Protein AF-A0A967QPZ0-F1 (afdb_monomer_lite)

Sequence (91 aa):
NLEDLIRTVRETPHDLGVAFDGDADRLGAVDENGHIVRGDMILLLFGLDLLEKRGPGQKLVFDVKCSQALPEVFEAAGGEPIMWKTGHSLQ

pLDDT: mean 94.82, std 7.9, range [43.34, 98.62]

Secondary structure (DSSP, 8-state):
--HHHHHHHHHTT-SEEEEE-SSSS-EEEEETT-PEEPHHHHHHHHHHHHHHHH-SS-EEEEETTS-THHHHHHHHTT-EEEEE-S-SS--

Radius of gyration: 15.2 Å; chains: 1; bounding box: 34×22×43 Å

Foldseek 3Di:
DCVVQLVVLAVDPDQKGKDADDVRPDIWIAGSNSHTDDPLNVQLVVLLVCCVVPNAAAEGEDEPPHDPCNCVVSVVSRYHYHYDHDDPDDD

Structure (mmCIF, N/CA/C/O backbone):
data_AF-A0A967QPZ0-F1
#
_entry.id   AF-A0A967QPZ0-F1
#
loop_
_atom_site.group_PDB
_atom_site.id
_atom_site.type_symbol
_atom_site.label_atom_id
_atom_site.label_alt_id
_atom_site.label_comp_id
_atom_site.label_asym_id
_atom_site.label_entity_id
_atom_site.label_seq_id
_atom_site.pdbx_PDB_ins_code
_atom_site.Cartn_x
_atom_site.Cartn_y
_atom_site.Cartn_z
_atom_site.occupancy
_atom_site.B_iso_or_equiv
_atom_site.auth_seq_id
_atom_site.auth_comp_id
_atom_site.auth_asym_id
_atom_site.auth_atom_id
_atom_site.pdbx_PDB_model_num
ATOM 1 N N . ASN A 1 1 ? 17.565 0.047 -8.625 1.00 85.19 1 ASN A N 1
ATOM 2 C CA . ASN A 1 1 ? 17.356 -1.382 -8.277 1.00 85.19 1 ASN A CA 1
ATOM 3 C C . ASN A 1 1 ? 16.166 -2.049 -8.974 1.00 85.19 1 ASN A C 1
ATOM 5 O O . ASN A 1 1 ? 16.128 -3.266 -8.947 1.00 85.19 1 ASN A O 1
ATOM 9 N N . LEU A 1 2 ? 15.219 -1.326 -9.599 1.00 95.00 2 LEU A N 1
ATOM 10 C CA . LEU A 1 2 ? 14.085 -1.945 -10.324 1.00 95.00 2 LEU A CA 1
ATOM 11 C C . LEU A 1 2 ? 14.221 -1.904 -11.858 1.00 95.00 2 LEU A C 1
ATOM 13 O O . LEU A 1 2 ? 13.326 -2.362 -12.554 1.00 95.00 2 LEU A O 1
ATOM 17 N N . GLU A 1 3 ? 15.312 -1.356 -12.397 1.00 96.69 3 GLU A N 1
ATOM 18 C CA . GLU A 1 3 ? 15.472 -1.106 -13.840 1.00 96.69 3 GLU A CA 1
ATOM 19 C C . GLU A 1 3 ? 15.359 -2.378 -14.686 1.00 96.69 3 GLU A C 1
ATOM 21 O O . GLU A 1 3 ? 14.634 -2.380 -15.679 1.00 96.69 3 GLU A O 1
ATOM 26 N N . ASP A 1 4 ? 16.009 -3.467 -14.267 1.00 96.25 4 ASP A N 1
ATOM 27 C CA . ASP A 1 4 ? 15.929 -4.743 -14.980 1.00 96.25 4 ASP A CA 1
ATOM 28 C C . ASP A 1 4 ? 14.515 -5.332 -14.930 1.00 96.25 4 ASP A C 1
ATOM 30 O O . ASP A 1 4 ? 14.010 -5.768 -15.960 1.00 96.25 4 ASP A O 1
ATOM 34 N N . LEU A 1 5 ? 13.842 -5.269 -13.773 1.00 96.50 5 LEU A N 1
ATOM 35 C CA . LEU A 1 5 ? 12.457 -5.729 -13.630 1.00 96.50 5 LEU A CA 1
ATOM 36 C C . LEU A 1 5 ? 11.510 -4.936 -14.543 1.00 96.50 5 LEU A C 1
ATOM 38 O O . LEU A 1 5 ? 10.699 -5.523 -15.253 1.00 96.50 5 LEU A O 1
ATOM 42 N N . ILE A 1 6 ? 11.645 -3.606 -14.558 1.00 96.75 6 ILE A N 1
ATOM 43 C CA . ILE A 1 6 ? 10.855 -2.707 -15.411 1.00 96.75 6 ILE A CA 1
ATOM 44 C C . ILE A 1 6 ? 11.088 -3.026 -16.889 1.00 96.75 6 ILE A C 1
ATOM 46 O O . ILE A 1 6 ? 10.134 -3.068 -17.665 1.00 96.75 6 ILE A O 1
ATOM 50 N N . ARG A 1 7 ? 12.345 -3.253 -17.291 1.00 96.31 7 ARG A N 1
ATOM 51 C CA . ARG A 1 7 ? 12.676 -3.639 -18.666 1.00 96.31 7 ARG A CA 1
ATOM 52 C C . ARG A 1 7 ? 12.010 -4.967 -19.027 1.00 96.31 7 ARG A C 1
ATOM 54 O O . ARG A 1 7 ? 11.330 -5.028 -20.044 1.00 96.31 7 ARG A O 1
ATOM 61 N N . THR A 1 8 ? 12.140 -5.989 -18.182 1.00 95.56 8 THR A N 1
ATOM 62 C CA . THR A 1 8 ? 11.561 -7.316 -18.433 1.00 95.56 8 THR A CA 1
ATOM 63 C C . THR A 1 8 ? 10.045 -7.262 -18.601 1.00 95.56 8 THR A C 1
ATOM 65 O O . THR A 1 8 ? 9.526 -7.804 -19.576 1.00 95.56 8 THR A O 1
ATOM 68 N N . VAL A 1 9 ? 9.338 -6.563 -17.708 1.00 96.00 9 VAL A N 1
ATOM 69 C CA . VAL A 1 9 ? 7.874 -6.443 -17.789 1.00 96.00 9 VAL A CA 1
ATOM 70 C C . VAL A 1 9 ? 7.427 -5.705 -19.058 1.00 96.00 9 VAL A C 1
ATOM 72 O O . VAL A 1 9 ? 6.405 -6.051 -19.633 1.00 96.00 9 VAL A O 1
ATOM 75 N N . ARG A 1 10 ? 8.222 -4.756 -19.570 1.00 94.00 10 ARG A N 1
ATOM 76 C CA . ARG A 1 10 ? 7.922 -4.052 -20.832 1.00 94.00 10 ARG A CA 1
ATOM 77 C C . ARG A 1 10 ? 8.237 -4.857 -22.092 1.00 94.00 10 ARG A C 1
ATOM 79 O O . ARG A 1 10 ? 7.601 -4.651 -23.120 1.00 94.00 10 ARG A O 1
ATOM 86 N N . GLU A 1 11 ? 9.254 -5.713 -22.050 1.00 94.31 11 GLU A N 1
ATOM 87 C CA . GLU A 1 11 ? 9.726 -6.474 -23.218 1.00 94.31 11 GLU A CA 1
ATOM 88 C C .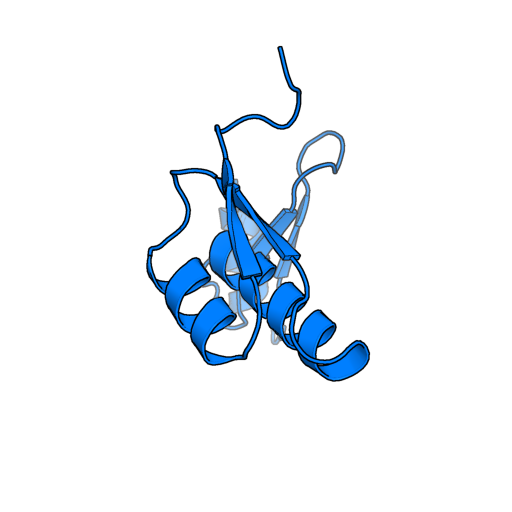 GLU A 1 11 ? 8.856 -7.694 -23.537 1.00 94.31 11 GLU A C 1
ATOM 90 O O . GLU A 1 11 ? 8.871 -8.199 -24.659 1.00 94.31 11 GLU A O 1
ATOM 95 N N . THR A 1 12 ? 8.102 -8.184 -22.560 1.00 87.12 12 THR A N 1
ATOM 96 C CA . THR A 1 12 ? 7.338 -9.433 -22.654 1.00 87.12 12 THR A CA 1
ATOM 97 C C . THR A 1 12 ? 6.007 -9.272 -21.932 1.00 87.12 12 THR A C 1
ATOM 99 O O . THR A 1 12 ? 5.990 -8.593 -20.912 1.00 87.12 12 THR A O 1
ATOM 102 N N . PRO A 1 13 ? 4.905 -9.878 -22.414 1.00 81.38 13 PRO A N 1
ATOM 103 C CA . PRO A 1 13 ? 3.578 -9.671 -21.839 1.00 81.38 13 PRO A CA 1
ATOM 104 C C . PRO A 1 13 ? 3.503 -10.279 -20.434 1.00 81.38 13 PRO A C 1
ATOM 106 O O . PRO A 1 13 ? 3.241 -11.470 -20.273 1.00 81.38 13 PRO A O 1
ATOM 109 N N . HIS A 1 14 ? 3.768 -9.450 -19.431 1.00 93.19 14 HIS A N 1
ATOM 110 C CA . HIS A 1 14 ? 3.649 -9.767 -18.017 1.00 93.19 14 HIS A CA 1
ATOM 111 C C . HIS A 1 14 ? 2.622 -8.832 -17.393 1.00 93.19 14 HIS A C 1
ATOM 113 O O . HIS A 1 14 ? 2.667 -7.629 -17.629 1.00 93.19 14 HIS A O 1
ATOM 119 N N . ASP A 1 15 ? 1.746 -9.374 -16.553 1.00 94.25 15 ASP A N 1
ATOM 120 C CA . ASP A 1 15 ? 0.711 -8.579 -15.886 1.00 94.25 15 ASP A CA 1
ATOM 121 C C . ASP A 1 15 ? 1.240 -7.841 -14.638 1.00 94.25 15 ASP A C 1
ATOM 123 O O . ASP A 1 15 ? 0.633 -6.883 -14.170 1.00 94.25 15 ASP A O 1
ATOM 127 N N . LEU A 1 16 ? 2.358 -8.303 -14.060 1.00 95.69 16 LEU A N 1
ATOM 128 C CA . LEU A 1 16 ? 2.943 -7.766 -12.828 1.00 95.69 16 LEU A CA 1
ATOM 129 C C . LEU A 1 16 ? 4.412 -8.190 -12.692 1.00 95.69 16 LEU A C 1
ATOM 131 O O . LEU A 1 16 ? 4.765 -9.336 -12.976 1.00 95.69 16 LEU A O 1
ATOM 135 N N . GLY A 1 17 ? 5.255 -7.299 -12.170 1.00 96.88 17 GLY A N 1
ATOM 136 C CA . GLY A 1 17 ? 6.601 -7.626 -11.699 1.00 96.88 17 GLY A CA 1
ATOM 137 C C . GLY A 1 17 ? 6.749 -7.43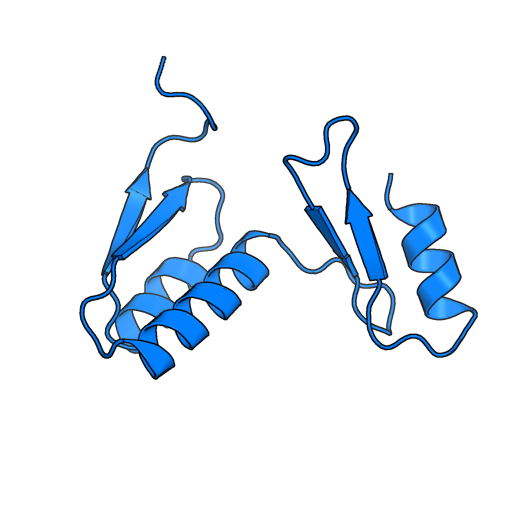1 -10.190 1.00 96.88 17 GLY A C 1
ATOM 138 O O . GLY A 1 17 ? 6.236 -6.460 -9.636 1.00 96.88 17 GLY A O 1
ATOM 139 N N . VAL A 1 18 ? 7.494 -8.319 -9.524 1.00 96.88 18 VAL A N 1
ATOM 140 C CA . VAL A 1 18 ? 7.798 -8.237 -8.084 1.00 96.88 18 VAL A CA 1
ATOM 141 C C . VAL A 1 18 ? 9.300 -8.399 -7.857 1.00 96.88 18 VAL A C 1
ATOM 143 O O . VAL A 1 18 ? 9.936 -9.265 -8.455 1.00 96.88 18 VAL A O 1
ATOM 146 N N . ALA A 1 19 ? 9.861 -7.578 -6.974 1.00 96.81 19 ALA A N 1
ATOM 147 C CA . ALA A 1 19 ? 11.231 -7.682 -6.489 1.00 96.81 19 ALA A CA 1
ATOM 148 C C . ALA A 1 19 ? 11.253 -7.720 -4.960 1.00 96.81 19 ALA A C 1
ATOM 150 O O . ALA A 1 19 ? 10.453 -7.052 -4.309 1.00 96.81 19 ALA A O 1
ATOM 151 N N . PHE A 1 20 ? 12.215 -8.450 -4.408 1.00 96.69 20 PHE A N 1
ATOM 152 C CA . PHE A 1 20 ? 12.506 -8.493 -2.977 1.00 96.69 20 PHE A CA 1
ATOM 153 C C . PHE A 1 20 ? 13.839 -7.805 -2.701 1.00 96.69 20 PHE A C 1
ATOM 155 O O . PHE A 1 20 ? 14.673 -7.653 -3.600 1.00 96.69 20 PHE A O 1
ATOM 162 N N . ASP A 1 21 ? 14.040 -7.374 -1.464 1.00 94.88 21 ASP A N 1
ATOM 163 C CA . ASP A 1 21 ? 15.351 -6.959 -0.989 1.00 94.88 21 ASP A CA 1
ATOM 164 C C . ASP A 1 21 ? 16.175 -8.156 -0.465 1.00 94.88 21 ASP A C 1
ATOM 166 O O . ASP A 1 21 ? 15.839 -9.312 -0.715 1.00 94.88 21 ASP A O 1
ATOM 170 N N . GLY A 1 22 ? 17.321 -7.893 0.171 1.00 96.00 22 GLY A N 1
ATOM 171 C CA . GLY A 1 22 ? 18.351 -8.911 0.419 1.00 96.00 22 GLY A CA 1
ATOM 172 C C . GLY A 1 22 ? 17.953 -10.032 1.385 1.00 96.00 22 GLY A C 1
ATOM 173 O O . GLY A 1 22 ? 18.411 -11.160 1.216 1.00 96.00 22 GLY A O 1
ATOM 174 N N . ASP A 1 23 ? 17.114 -9.734 2.372 1.00 96.12 23 ASP A N 1
ATOM 175 C CA . ASP A 1 23 ? 16.556 -10.677 3.349 1.00 96.12 23 ASP A CA 1
ATOM 176 C C . ASP A 1 23 ? 15.041 -10.894 3.177 1.00 96.12 23 ASP A C 1
ATOM 178 O O . ASP A 1 23 ? 14.437 -11.645 3.944 1.00 96.12 23 ASP A O 1
ATOM 182 N N . ALA A 1 24 ? 14.462 -10.322 2.115 1.00 93.81 24 ALA A N 1
ATOM 183 C CA . ALA A 1 24 ? 13.075 -10.480 1.688 1.00 93.81 24 ALA A CA 1
ATOM 184 C C . ALA A 1 24 ? 12.026 -10.026 2.719 1.00 93.81 24 ALA A C 1
ATOM 186 O O . ALA A 1 24 ? 10.898 -10.528 2.719 1.00 93.81 24 ALA A O 1
ATOM 187 N N . ASP A 1 25 ? 12.369 -9.056 3.570 1.00 94.31 25 ASP A N 1
ATOM 188 C CA . ASP A 1 25 ? 11.413 -8.398 4.464 1.00 94.31 25 ASP A CA 1
ATOM 189 C C . ASP A 1 25 ? 10.655 -7.249 3.770 1.00 94.31 25 ASP A C 1
ATOM 191 O O . ASP A 1 25 ? 9.599 -6.810 4.240 1.00 94.31 25 ASP A O 1
ATOM 195 N N . ARG A 1 26 ? 11.147 -6.798 2.607 1.00 94.69 26 ARG A N 1
ATOM 196 C CA . ARG A 1 26 ? 10.530 -5.766 1.770 1.00 94.69 26 ARG A CA 1
ATOM 197 C C . ARG A 1 26 ? 10.252 -6.277 0.366 1.00 94.69 26 ARG A C 1
ATOM 199 O O . ARG A 1 26 ? 10.970 -7.103 -0.194 1.00 94.69 26 ARG A O 1
ATOM 206 N N . LEU A 1 27 ? 9.224 -5.689 -0.241 1.00 95.12 27 LEU A N 1
ATOM 207 C CA . LEU A 1 27 ? 8.864 -5.924 -1.633 1.00 95.12 27 LEU A CA 1
ATOM 208 C C . LEU A 1 27 ? 8.757 -4.608 -2.411 1.00 95.12 27 LEU A C 1
ATOM 210 O O . LEU A 1 27 ? 8.332 -3.581 -1.879 1.00 95.12 27 LEU A O 1
ATOM 214 N N . GLY A 1 28 ? 9.116 -4.657 -3.689 1.00 96.00 28 GLY A N 1
ATOM 215 C CA . GLY A 1 28 ? 8.775 -3.663 -4.700 1.00 96.00 28 GLY A CA 1
ATOM 216 C C . GLY A 1 28 ? 7.927 -4.312 -5.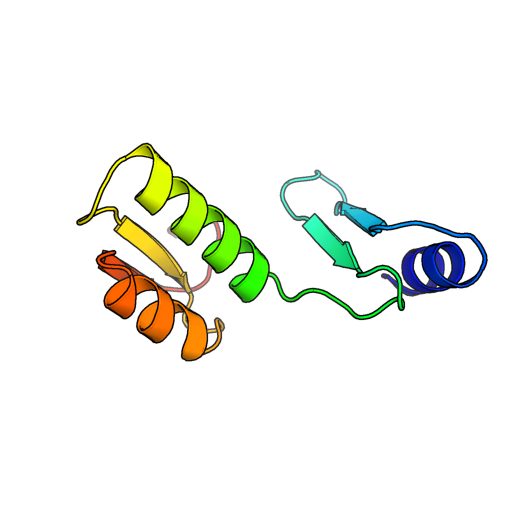789 1.00 96.00 28 GLY A C 1
ATOM 217 O O . GLY A 1 28 ? 8.149 -5.472 -6.128 1.00 96.00 28 GLY A O 1
ATOM 218 N N . ALA A 1 29 ? 6.969 -3.573 -6.340 1.00 97.31 29 ALA A N 1
ATOM 219 C CA . ALA A 1 29 ? 6.111 -4.060 -7.414 1.00 97.31 29 ALA A CA 1
ATOM 220 C C . ALA A 1 29 ? 6.079 -3.074 -8.584 1.00 97.31 29 ALA A C 1
ATOM 222 O O . ALA A 1 29 ? 6.218 -1.861 -8.391 1.00 97.31 29 ALA A O 1
ATOM 223 N N . VAL A 1 30 ? 5.902 -3.603 -9.793 1.00 97.44 30 VAL A N 1
ATOM 224 C CA . VAL A 1 30 ? 5.723 -2.826 -11.022 1.00 97.44 30 VAL A CA 1
ATOM 225 C C . VAL A 1 30 ? 4.531 -3.356 -11.813 1.00 97.44 30 VAL A C 1
ATOM 227 O O . VAL A 1 30 ? 4.350 -4.570 -11.881 1.00 97.44 30 VAL A O 1
ATOM 230 N N . ASP A 1 31 ? 3.726 -2.459 -12.378 1.00 96.38 31 ASP A N 1
ATOM 231 C CA . ASP A 1 31 ? 2.600 -2.815 -13.253 1.00 96.38 31 ASP A CA 1
ATOM 232 C C . ASP A 1 31 ? 3.080 -3.315 -14.630 1.00 96.38 31 ASP A C 1
ATOM 234 O O . ASP A 1 31 ? 4.275 -3.261 -14.938 1.00 96.38 31 ASP A O 1
ATOM 238 N N . GLU A 1 32 ? 2.154 -3.767 -15.474 1.00 96.19 32 GLU A N 1
ATOM 239 C CA . GLU A 1 32 ? 2.412 -4.274 -16.828 1.00 96.19 32 GLU A CA 1
ATOM 240 C C . GLU A 1 32 ? 3.069 -3.242 -17.766 1.00 96.19 32 GLU A C 1
ATOM 242 O O . GLU A 1 32 ? 3.698 -3.589 -18.765 1.00 96.19 32 GLU A O 1
ATOM 247 N N . ASN A 1 33 ? 2.973 -1.953 -17.433 1.00 95.19 33 ASN A N 1
ATOM 248 C CA . ASN A 1 33 ? 3.590 -0.851 -18.173 1.00 95.19 33 ASN A CA 1
ATOM 249 C C . ASN A 1 33 ? 4.973 -0.472 -17.602 1.00 95.19 33 ASN A C 1
ATOM 251 O O . ASN A 1 33 ? 5.664 0.427 -18.110 1.00 95.19 33 ASN A O 1
ATOM 255 N N . GLY A 1 34 ? 5.413 -1.158 -16.546 1.00 95.44 34 GLY A N 1
ATOM 256 C CA . GLY A 1 34 ? 6.657 -0.909 -15.834 1.00 95.44 34 GLY A CA 1
ATOM 257 C C . GLY A 1 34 ? 6.611 0.316 -14.914 1.00 95.44 34 GLY A C 1
ATOM 258 O O . GLY A 1 34 ? 7.666 0.871 -14.596 1.00 95.44 34 GLY A O 1
ATOM 259 N N . HIS A 1 35 ? 5.430 0.787 -14.506 1.00 96.88 35 HIS A N 1
ATOM 260 C CA . HIS A 1 35 ? 5.314 1.804 -13.463 1.00 96.88 35 HIS A CA 1
ATOM 261 C C . HIS A 1 35 ? 5.477 1.180 -12.084 1.00 96.88 35 HIS A C 1
ATOM 263 O O . HIS A 1 35 ? 4.935 0.120 -11.793 1.00 96.88 35 HIS A O 1
ATOM 269 N N . ILE A 1 36 ? 6.190 1.876 -11.201 1.00 96.94 36 ILE A N 1
ATOM 270 C CA . ILE A 1 36 ? 6.365 1.436 -9.818 1.00 96.94 36 ILE A CA 1
ATOM 271 C C . ILE A 1 36 ? 5.048 1.607 -9.061 1.00 96.94 36 ILE A C 1
ATOM 273 O O . ILE A 1 36 ? 4.535 2.722 -8.935 1.00 96.94 36 ILE A O 1
ATOM 277 N N . VAL A 1 37 ? 4.556 0.515 -8.482 1.00 96.75 37 VAL A N 1
ATOM 278 C CA . VAL A 1 37 ? 3.428 0.542 -7.552 1.00 96.75 37 VAL A CA 1
ATOM 279 C C . VAL A 1 37 ? 3.966 0.918 -6.177 1.00 96.75 37 VAL A C 1
ATOM 281 O O . VAL A 1 37 ? 4.797 0.218 -5.595 1.00 96.75 37 VAL A O 1
AT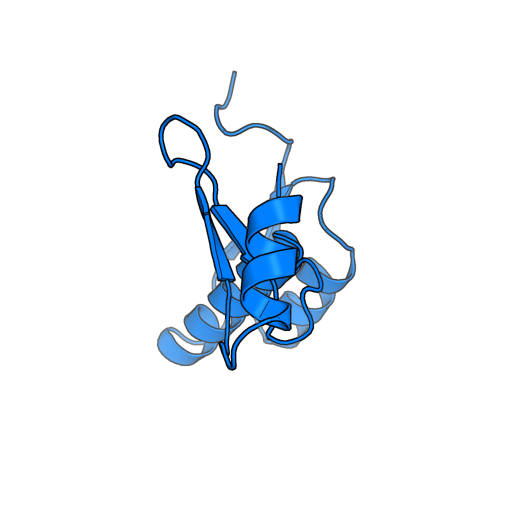OM 284 N N . ARG A 1 38 ? 3.530 2.066 -5.654 1.00 96.00 38 ARG A N 1
ATOM 285 C CA . ARG A 1 38 ? 4.004 2.553 -4.355 1.00 96.00 38 ARG A CA 1
ATOM 286 C C . ARG A 1 38 ? 3.525 1.644 -3.220 1.00 96.00 38 ARG A C 1
ATOM 288 O O . ARG A 1 38 ? 2.392 1.172 -3.231 1.00 96.00 38 ARG A O 1
ATOM 295 N N . GLY A 1 39 ? 4.375 1.448 -2.212 1.00 95.94 39 GLY A N 1
ATOM 296 C CA . GLY A 1 39 ? 4.081 0.557 -1.084 1.00 95.94 39 GLY A CA 1
ATOM 297 C C . GLY A 1 39 ? 2.848 0.959 -0.267 1.00 95.94 39 GLY A C 1
ATOM 298 O O . GLY A 1 39 ? 2.135 0.087 0.215 1.00 95.94 39 GLY A O 1
ATOM 299 N N . ASP A 1 40 ? 2.545 2.256 -0.169 1.00 96.81 40 ASP A N 1
ATOM 300 C CA . ASP A 1 40 ? 1.327 2.757 0.481 1.00 96.81 40 ASP A CA 1
ATOM 301 C C . ASP A 1 40 ? 0.052 2.332 -0.268 1.00 96.81 40 ASP A C 1
ATOM 303 O O . ASP A 1 40 ? -0.932 1.943 0.355 1.00 96.81 40 ASP A O 1
ATOM 307 N N . MET A 1 41 ? 0.083 2.314 -1.601 1.00 96.88 41 MET A N 1
ATOM 308 C CA . MET A 1 41 ? -1.025 1.816 -2.422 1.00 96.88 41 MET A CA 1
ATOM 309 C C . MET A 1 41 ? -1.214 0.303 -2.277 1.00 96.88 41 MET A C 1
ATOM 311 O O . MET A 1 41 ? -2.347 -0.167 -2.221 1.00 96.88 41 MET A O 1
ATOM 315 N N . ILE A 1 42 ? -0.120 -0.459 -2.175 1.00 97.06 42 ILE A N 1
ATOM 316 C CA . ILE A 1 42 ? -0.172 -1.909 -1.922 1.00 97.06 42 ILE A CA 1
ATOM 317 C C . ILE A 1 42 ? -0.767 -2.180 -0.534 1.00 97.06 42 ILE A C 1
ATOM 319 O O . ILE A 1 42 ? -1.642 -3.030 -0.385 1.00 97.06 42 ILE A O 1
ATOM 323 N N . LEU A 1 43 ? -0.340 -1.419 0.479 1.00 97.62 43 LEU A N 1
ATOM 324 C CA . LEU A 1 43 ? -0.885 -1.510 1.831 1.00 97.62 43 LEU A CA 1
ATOM 325 C C . LEU A 1 43 ? -2.384 -1.178 1.860 1.00 97.62 43 LEU A C 1
ATOM 327 O O . LEU A 1 43 ? -3.154 -1.901 2.488 1.00 97.62 43 LEU A O 1
ATOM 331 N N . LEU A 1 44 ? -2.808 -0.128 1.150 1.00 98.12 44 LEU A N 1
ATOM 332 C CA . LEU A 1 44 ? -4.220 0.226 1.019 1.00 98.12 44 LEU A CA 1
ATOM 333 C C . LEU A 1 44 ? -5.024 -0.894 0.345 1.00 98.12 44 LEU A C 1
ATOM 335 O O . LEU A 1 44 ? -6.091 -1.241 0.840 1.00 98.12 44 LEU A O 1
ATOM 339 N N . LEU A 1 45 ? -4.506 -1.500 -0.729 1.00 97.62 45 LEU A N 1
ATOM 340 C CA . LEU A 1 45 ? -5.148 -2.632 -1.405 1.00 97.62 45 LEU A CA 1
ATOM 341 C C . LEU A 1 45 ? -5.394 -3.801 -0.438 1.00 97.62 45 LEU A C 1
ATOM 343 O O . LEU A 1 45 ? -6.506 -4.324 -0.375 1.00 97.62 45 LEU A O 1
ATOM 347 N N . PHE A 1 46 ? -4.389 -4.174 0.359 1.00 97.94 46 PHE A N 1
ATOM 348 C CA . PHE A 1 46 ? -4.545 -5.214 1.381 1.00 97.94 46 PHE A CA 1
ATOM 349 C C . PHE A 1 46 ? -5.503 -4.804 2.502 1.00 97.94 46 PHE A C 1
ATOM 351 O O . PHE A 1 46 ? -6.251 -5.638 3.007 1.00 97.94 46 PHE A O 1
ATOM 358 N N . GLY A 1 47 ? -5.513 -3.525 2.880 1.00 98.25 47 GLY A N 1
ATOM 359 C CA . GLY A 1 47 ? -6.473 -2.981 3.834 1.00 98.25 47 GLY A CA 1
ATOM 360 C C . GLY A 1 47 ? -7.916 -3.122 3.351 1.00 98.25 47 GLY A C 1
ATOM 361 O O . GLY A 1 47 ? -8.774 -3.585 4.100 1.00 98.25 47 GLY A O 1
ATOM 362 N N . LEU A 1 48 ? -8.194 -2.759 2.100 1.00 98.56 48 LEU A N 1
ATOM 363 C CA . LEU A 1 48 ? -9.538 -2.863 1.526 1.00 98.56 48 LEU A CA 1
ATOM 364 C C . LEU A 1 48 ? -10.005 -4.325 1.438 1.00 98.56 48 LEU A C 1
ATOM 366 O O . LEU A 1 48 ? -11.130 -4.624 1.832 1.00 98.56 48 LEU A O 1
ATOM 370 N N . ASP A 1 49 ? -9.124 -5.243 1.029 1.00 98.50 49 ASP A N 1
ATOM 371 C CA . ASP A 1 49 ? -9.396 -6.689 1.043 1.00 98.50 49 ASP A CA 1
ATOM 372 C C . ASP A 1 49 ? -9.677 -7.214 2.467 1.00 98.50 49 ASP A C 1
ATOM 374 O O . ASP A 1 49 ? -10.579 -8.029 2.683 1.00 98.50 49 ASP A O 1
ATOM 378 N N . LEU A 1 50 ? -8.954 -6.706 3.473 1.00 98.19 50 LEU A N 1
ATOM 379 C CA . LEU A 1 50 ? -9.206 -7.025 4.877 1.00 98.19 50 LEU A CA 1
ATOM 380 C C . LEU A 1 50 ? -10.601 -6.561 5.322 1.00 98.19 50 LEU A C 1
ATOM 382 O O . LEU A 1 50 ? -11.303 -7.332 5.982 1.00 98.19 50 LEU A O 1
ATOM 386 N N . LEU A 1 51 ? -11.008 -5.337 4.971 1.00 98.38 51 LEU A N 1
ATOM 387 C CA . LEU A 1 51 ? -12.337 -4.804 5.293 1.00 98.38 51 LEU A CA 1
ATOM 388 C C . LEU A 1 51 ? -13.446 -5.613 4.616 1.00 98.38 51 LEU A C 1
ATOM 390 O O . LEU A 1 51 ? -14.437 -5.942 5.265 1.00 98.38 51 LEU A O 1
ATOM 394 N N . GLU A 1 52 ? -13.266 -6.002 3.353 1.00 98.31 52 GLU A N 1
ATOM 395 C CA . GLU A 1 52 ? -14.221 -6.854 2.638 1.00 98.31 52 GLU A CA 1
ATOM 396 C C . GLU A 1 52 ? -14.412 -8.204 3.350 1.00 98.31 52 GLU A C 1
ATOM 398 O O . GLU A 1 52 ? -15.536 -8.674 3.533 1.00 98.31 52 GLU A O 1
ATOM 403 N N . LYS A 1 53 ? -13.318 -8.812 3.823 1.00 98.25 53 LYS A N 1
ATOM 404 C CA . LYS A 1 53 ? -13.336 -10.140 4.459 1.00 98.25 53 LYS A CA 1
ATOM 405 C C . LYS A 1 53 ? -13.760 -10.135 5.925 1.00 98.25 53 LYS A C 1
ATOM 407 O O . LYS A 1 53 ? -14.231 -11.161 6.421 1.00 98.25 53 LYS A O 1
ATOM 412 N N . ARG A 1 54 ? -13.513 -9.048 6.660 1.00 98.06 54 ARG A N 1
ATOM 413 C CA . ARG A 1 54 ? -13.686 -8.985 8.127 1.00 98.06 54 ARG A CA 1
ATOM 414 C C . ARG A 1 54 ? -14.744 -7.982 8.584 1.00 98.06 54 ARG A C 1
ATOM 416 O O . ARG A 1 54 ? -15.121 -8.016 9.753 1.00 98.06 54 ARG A O 1
ATOM 423 N N . GLY A 1 55 ? -15.250 -7.149 7.681 1.00 97.81 55 GLY A N 1
ATOM 424 C CA . GLY A 1 55 ? -16.190 -6.076 7.980 1.00 97.81 55 GLY A CA 1
ATOM 425 C C . GLY A 1 55 ? -15.502 -4.777 8.421 1.00 97.81 55 GLY A C 1
ATOM 426 O O . GLY A 1 55 ? -14.275 -4.716 8.482 1.00 97.81 55 GLY A O 1
ATOM 427 N N . PRO A 1 56 ? -16.282 -3.727 8.733 1.00 98.00 56 PRO A N 1
ATOM 428 C CA . PRO A 1 56 ? -15.767 -2.418 9.142 1.00 98.00 56 PRO A CA 1
ATOM 429 C C . PRO A 1 56 ? -15.065 -2.446 10.514 1.00 98.00 56 PRO A C 1
ATOM 431 O O . PRO A 1 56 ? -15.124 -3.434 11.249 1.00 98.00 56 PRO A O 1
ATOM 434 N N . GLY A 1 57 ? -14.400 -1.345 10.868 1.00 98.06 57 GLY A N 1
ATOM 435 C CA . GLY A 1 57 ? -13.694 -1.149 12.139 1.00 98.06 57 GLY A CA 1
ATOM 436 C C . GLY A 1 57 ? -12.322 -1.827 12.220 1.00 98.06 57 GLY A C 1
ATOM 437 O O . GLY A 1 57 ? -11.729 -1.891 13.296 1.00 98.06 57 GLY A O 1
ATOM 438 N N . GLN A 1 58 ? -11.802 -2.367 11.110 1.00 98.50 58 GLN A N 1
ATOM 439 C CA . GLN A 1 58 ? -10.458 -2.955 11.097 1.00 98.50 58 GLN A CA 1
ATOM 440 C C . GLN A 1 58 ? -9.394 -1.867 11.132 1.00 98.50 58 GLN A C 1
ATOM 442 O O . GLN A 1 58 ? -9.545 -0.816 10.515 1.00 98.50 58 GLN A O 1
ATOM 447 N N . LYS A 1 59 ? -8.289 -2.154 11.816 1.00 98.25 59 LYS A N 1
ATOM 448 C CA . LYS A 1 59 ? -7.186 -1.213 12.006 1.00 98.25 59 LYS A CA 1
ATOM 449 C C . LYS A 1 59 ? -6.104 -1.410 10.958 1.00 98.25 59 LYS A C 1
ATOM 451 O O . LYS A 1 59 ? -5.731 -2.545 10.668 1.00 98.25 59 LYS A O 1
ATOM 456 N N . LEU A 1 60 ? -5.546 -0.309 10.468 1.00 98.00 60 LEU A N 1
ATOM 457 C CA . LEU A 1 60 ? -4.400 -0.315 9.562 1.00 98.00 60 LEU A CA 1
ATOM 458 C C . LEU A 1 60 ? -3.349 0.664 10.071 1.00 98.00 60 LEU A C 1
ATOM 460 O O . LEU A 1 60 ? -3.610 1.858 10.185 1.00 98.00 60 LEU A O 1
ATOM 464 N N . VAL A 1 61 ? -2.156 0.154 10.378 1.00 97.50 61 VAL A N 1
ATOM 465 C CA . VAL A 1 61 ? -1.026 0.974 10.832 1.00 97.50 61 VAL A CA 1
ATOM 466 C C . VAL A 1 61 ? -0.175 1.380 9.633 1.00 97.50 61 VAL A C 1
ATOM 468 O O . VAL A 1 61 ? 0.174 0.534 8.814 1.00 97.50 61 VAL A O 1
ATOM 471 N N . PHE A 1 62 ? 0.179 2.659 9.542 1.00 97.38 62 PHE A N 1
ATOM 472 C CA . PHE A 1 62 ? 1.012 3.203 8.468 1.00 97.38 62 PHE A CA 1
ATOM 473 C C . PHE A 1 62 ? 1.940 4.301 9.002 1.00 97.38 62 PHE A C 1
ATOM 475 O O . PHE A 1 62 ? 1.674 4.889 10.050 1.00 97.38 62 PHE A O 1
ATOM 482 N N . ASP A 1 63 ? 3.050 4.569 8.310 1.00 96.06 63 ASP A N 1
ATOM 483 C CA . ASP A 1 63 ? 4.012 5.587 8.743 1.00 96.06 63 ASP A CA 1
ATOM 484 C C . ASP A 1 63 ? 3.736 6.979 8.150 1.00 96.06 63 ASP A C 1
ATOM 486 O O . ASP A 1 63 ? 2.966 7.151 7.204 1.00 96.06 63 ASP A O 1
ATOM 490 N N . VAL A 1 64 ? 4.415 7.989 8.696 1.00 94.88 64 VAL A N 1
ATOM 491 C CA . VAL A 1 64 ? 4.290 9.400 8.286 1.00 94.88 64 VAL A CA 1
ATOM 492 C C . VAL 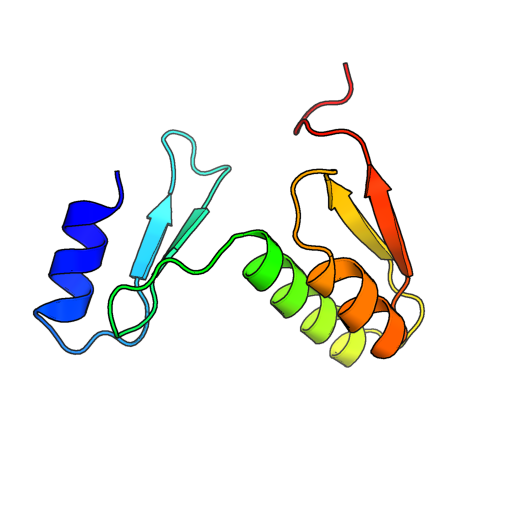A 1 64 ? 4.696 9.696 6.832 1.00 94.88 64 VAL A C 1
ATOM 494 O O . VAL A 1 64 ? 4.493 10.817 6.374 1.00 94.88 64 VAL A O 1
ATOM 497 N N . LYS A 1 65 ? 5.311 8.749 6.108 1.00 95.44 65 LYS A N 1
ATOM 498 C CA . LYS A 1 65 ? 5.743 8.942 4.711 1.00 95.44 65 LYS A CA 1
ATOM 499 C C . LYS A 1 65 ? 4.696 8.475 3.700 1.00 95.44 65 LYS A C 1
ATOM 501 O O . LYS A 1 65 ? 4.867 8.732 2.508 1.00 95.44 65 LYS A O 1
ATOM 506 N N . CYS A 1 66 ? 3.662 7.762 4.139 1.00 96.19 66 CYS A N 1
ATOM 507 C CA . CYS A 1 66 ? 2.604 7.292 3.250 1.00 96.19 66 CYS A CA 1
ATOM 508 C C . CYS A 1 66 ? 1.779 8.467 2.708 1.00 96.19 66 CYS A C 1
ATOM 510 O O . CYS A 1 66 ? 1.638 9.503 3.360 1.00 96.19 66 CYS A O 1
ATOM 512 N N . SER A 1 67 ? 1.217 8.310 1.509 1.00 96.06 67 SER A N 1
ATOM 513 C CA . SER A 1 67 ? 0.324 9.311 0.933 1.00 96.06 67 SER A CA 1
ATOM 514 C C . SER A 1 67 ? -0.918 9.521 1.798 1.00 96.06 67 SER A C 1
ATOM 516 O O . SER A 1 67 ? -1.485 8.570 2.334 1.00 96.06 67 SER A O 1
ATOM 518 N N . GLN A 1 68 ? -1.394 10.766 1.828 1.00 97.06 68 GLN A N 1
ATOM 519 C CA . GLN A 1 68 ? -2.660 11.166 2.444 1.00 97.06 68 GLN A CA 1
ATOM 520 C C . GLN A 1 68 ? -3.870 10.376 1.907 1.00 97.06 68 GLN A C 1
ATOM 522 O O . GLN A 1 68 ? -4.840 10.169 2.629 1.00 97.06 68 GLN A O 1
ATOM 527 N N . ALA A 1 69 ? -3.790 9.863 0.675 1.00 97.50 69 ALA A N 1
ATOM 528 C CA . ALA A 1 69 ? -4.843 9.032 0.100 1.00 97.50 69 ALA A CA 1
ATOM 529 C C . ALA A 1 69 ? -5.089 7.737 0.899 1.00 97.50 69 ALA A C 1
ATOM 531 O O . ALA A 1 69 ? -6.214 7.249 0.931 1.00 97.50 69 ALA A O 1
ATOM 532 N N . LEU A 1 70 ? -4.063 7.179 1.555 1.00 98.38 70 LEU A N 1
ATOM 533 C CA . LEU A 1 70 ? -4.185 5.933 2.313 1.00 98.38 70 LEU A CA 1
ATOM 534 C C . LEU A 1 70 ? -5.171 6.055 3.487 1.00 98.38 70 LEU A C 1
ATOM 536 O O . LEU A 1 70 ? -6.133 5.286 3.504 1.00 98.38 70 LEU A O 1
ATOM 540 N N . PRO A 1 71 ? -4.989 6.977 4.454 1.00 98.25 71 PRO A N 1
ATOM 541 C CA . PRO A 1 71 ? -5.936 7.108 5.555 1.00 98.25 71 PRO A CA 1
ATOM 542 C C . PRO A 1 71 ? -7.323 7.544 5.077 1.00 98.25 71 PRO A C 1
ATOM 544 O O . PRO A 1 71 ? -8.308 6.985 5.543 1.00 98.25 71 PRO A O 1
ATOM 547 N N . GLU A 1 72 ? -7.410 8.469 4.116 1.00 98.38 72 GLU A N 1
ATOM 548 C CA . GLU A 1 72 ? -8.694 8.993 3.628 1.00 98.38 72 GLU A CA 1
ATOM 549 C C . GLU A 1 72 ? -9.557 7.908 2.975 1.00 98.38 72 GLU A C 1
ATOM 551 O O . GLU A 1 72 ? -10.739 7.773 3.290 1.00 98.38 72 GLU A O 1
ATOM 556 N N . VAL A 1 73 ? -8.970 7.100 2.087 1.00 98.50 73 VAL A N 1
ATOM 557 C CA . VAL A 1 73 ? -9.704 6.026 1.406 1.00 98.50 73 VAL A CA 1
ATOM 558 C C . VAL A 1 73 ? -10.042 4.895 2.375 1.00 98.50 73 VAL A C 1
ATOM 560 O O . VAL A 1 73 ? -11.145 4.353 2.318 1.00 98.50 73 VAL A O 1
ATOM 563 N N . PHE A 1 74 ? -9.123 4.539 3.276 1.00 98.62 74 PHE A N 1
ATOM 564 C CA . PHE A 1 74 ? -9.359 3.460 4.231 1.00 98.62 74 PHE A CA 1
ATOM 565 C C . PHE A 1 74 ? -10.452 3.816 5.251 1.00 98.62 74 PHE A C 1
ATOM 567 O O . PHE A 1 74 ? -11.319 2.989 5.530 1.00 98.62 74 PHE A O 1
ATOM 574 N N . GLU A 1 75 ? -10.465 5.054 5.751 1.00 98.44 75 GLU A N 1
ATOM 575 C CA . GLU A 1 75 ? -11.522 5.564 6.633 1.00 98.44 75 GLU A CA 1
ATOM 576 C C . GLU A 1 75 ? -12.873 5.641 5.909 1.00 98.44 75 GLU A C 1
ATOM 578 O O . GLU A 1 75 ? -13.884 5.176 6.436 1.00 98.44 75 GLU A O 1
ATOM 583 N N . ALA A 1 76 ? -12.896 6.127 4.662 1.00 98.44 76 ALA A N 1
ATOM 584 C CA . ALA A 1 76 ? -14.111 6.158 3.844 1.00 98.44 76 ALA A CA 1
ATOM 585 C C . ALA A 1 76 ? -14.689 4.755 3.567 1.00 98.44 76 ALA A C 1
ATOM 587 O O . ALA A 1 76 ? -15.902 4.607 3.415 1.00 98.44 76 ALA A O 1
ATOM 588 N N . ALA A 1 77 ? -13.842 3.722 3.539 1.00 98.25 77 ALA A N 1
ATOM 589 C CA . ALA A 1 77 ? -14.249 2.321 3.428 1.00 98.25 77 ALA A CA 1
ATOM 590 C C . ALA A 1 77 ? -14.715 1.700 4.765 1.00 98.25 77 ALA A C 1
ATOM 592 O O . ALA A 1 77 ? -15.099 0.530 4.802 1.00 98.25 77 ALA A O 1
ATOM 593 N N . GLY A 1 78 ? -14.710 2.465 5.863 1.00 98.31 78 GLY A N 1
ATOM 594 C CA . GLY A 1 78 ? -15.131 2.021 7.192 1.00 98.31 78 GLY A CA 1
ATOM 595 C C . GLY A 1 78 ? -14.015 1.403 8.034 1.00 98.31 78 GLY A C 1
ATOM 596 O O . GLY A 1 78 ? -14.315 0.706 9.002 1.00 98.31 78 GLY A O 1
ATOM 597 N N . GLY A 1 79 ? -12.749 1.612 7.670 1.00 98.56 79 GLY A N 1
ATOM 598 C CA . GLY A 1 79 ? -11.588 1.213 8.461 1.00 98.56 79 GLY A CA 1
ATOM 599 C C . GLY A 1 79 ? -11.120 2.279 9.457 1.00 98.56 79 GLY A C 1
ATOM 600 O O . GLY A 1 79 ? -11.545 3.429 9.424 1.00 98.56 79 GLY A O 1
ATOM 601 N N . GLU A 1 80 ? -10.205 1.887 10.339 1.00 98.56 80 GLU A N 1
ATOM 602 C CA . GLU A 1 80 ? -9.550 2.745 11.330 1.00 98.56 80 GLU A CA 1
ATOM 603 C C . GLU A 1 80 ? -8.053 2.908 10.989 1.00 98.56 80 GLU A C 1
ATOM 605 O O . GLU A 1 80 ? -7.232 2.051 11.346 1.00 98.56 80 GLU A O 1
ATOM 610 N N . PRO A 1 81 ? -7.654 3.979 10.281 1.00 98.25 81 PRO A N 1
ATOM 611 C CA . PRO A 1 81 ? -6.249 4.234 9.982 1.00 98.25 81 PRO A CA 1
ATOM 612 C C . PRO A 1 81 ? -5.504 4.758 11.224 1.00 98.25 81 PRO A C 1
ATOM 614 O O . PRO A 1 81 ? -5.944 5.688 11.897 1.00 98.25 81 PRO A O 1
ATOM 617 N N . ILE A 1 82 ? -4.336 4.186 11.522 1.00 98.06 82 ILE A N 1
ATOM 618 C CA . ILE A 1 82 ? -3.488 4.548 12.664 1.00 98.06 82 ILE A CA 1
ATOM 619 C C . ILE A 1 82 ? -2.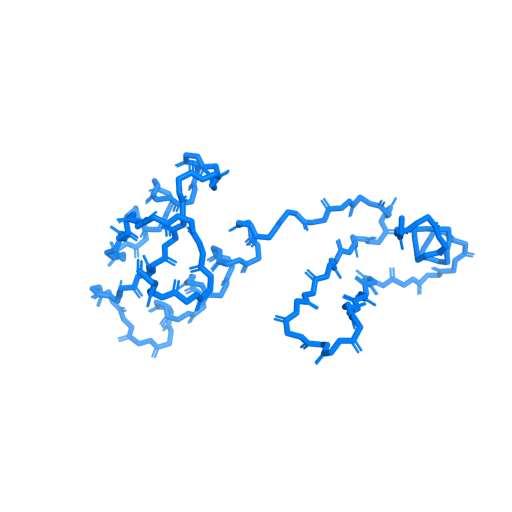112 4.970 12.149 1.00 98.06 82 ILE A C 1
ATOM 621 O O . ILE A 1 82 ? -1.290 4.138 11.763 1.00 98.06 82 ILE A O 1
ATOM 625 N N . MET A 1 83 ? -1.840 6.273 12.175 1.00 97.38 83 MET A N 1
ATOM 626 C CA . MET A 1 83 ? -0.518 6.790 11.831 1.00 97.38 83 MET A CA 1
ATOM 627 C C . MET A 1 83 ? 0.479 6.514 12.962 1.00 97.38 83 MET A C 1
ATOM 629 O O . MET A 1 83 ? 0.192 6.758 14.136 1.00 97.38 83 MET A O 1
ATOM 633 N N . TRP A 1 84 ? 1.677 6.055 12.607 1.00 95.81 84 TRP A N 1
ATOM 634 C CA . TRP A 1 84 ? 2.762 5.795 13.545 1.00 95.81 84 TRP A CA 1
ATOM 635 C C . TRP A 1 84 ? 4.118 6.304 13.039 1.00 95.81 84 TRP A C 1
ATOM 637 O O . TRP A 1 84 ? 4.265 6.782 11.913 1.00 95.81 84 TRP A O 1
ATOM 647 N N . LYS A 1 85 ? 5.134 6.237 13.903 1.00 93.88 85 LYS A N 1
ATOM 648 C CA . LYS A 1 85 ? 6.513 6.594 13.551 1.00 93.88 85 LYS A CA 1
ATOM 649 C C . LYS A 1 85 ? 7.074 5.604 12.527 1.00 93.88 85 LYS A C 1
ATOM 651 O O . LYS A 1 85 ? 6.810 4.409 12.608 1.00 93.88 85 LYS A O 1
ATOM 656 N N . THR A 1 86 ? 7.907 6.104 11.618 1.00 92.50 86 THR A N 1
ATOM 657 C CA . THR A 1 86 ? 8.687 5.281 10.683 1.00 92.50 86 THR A CA 1
ATOM 658 C C . THR A 1 86 ? 9.646 4.355 11.428 1.00 92.50 86 THR A C 1
ATOM 660 O O . THR A 1 86 ? 10.395 4.816 12.288 1.00 92.50 86 THR A O 1
ATOM 663 N N . GLY A 1 87 ? 9.699 3.088 11.019 1.00 87.62 87 GLY A N 1
ATOM 664 C CA . GLY A 1 87 ? 10.671 2.106 11.501 1.00 87.62 87 GLY A CA 1
ATOM 665 C C . GLY A 1 87 ? 10.026 0.743 11.724 1.00 87.62 87 GLY A C 1
ATOM 666 O O . GLY A 1 87 ? 8.949 0.657 12.304 1.00 87.62 87 GLY A O 1
ATOM 667 N N . HIS A 1 88 ? 10.687 -0.323 11.269 1.00 80.06 88 HIS A N 1
ATOM 668 C CA . HIS A 1 88 ? 10.197 -1.697 11.444 1.00 80.06 88 HIS A CA 1
ATOM 669 C C . HIS A 1 88 ? 10.377 -2.217 12.886 1.00 80.06 88 HIS A C 1
ATOM 671 O O . HIS A 1 88 ? 9.779 -3.223 13.259 1.00 80.06 88 HIS A O 1
ATOM 677 N N . SER A 1 89 ? 11.181 -1.526 13.702 1.00 75.12 89 SER A N 1
ATOM 678 C CA . SER A 1 89 ? 11.426 -1.833 15.112 1.00 75.12 89 SER A CA 1
ATOM 679 C C . SER A 1 89 ? 11.112 -0.611 15.969 1.00 75.12 89 SER A C 1
ATOM 681 O O . SER A 1 89 ? 11.604 0.484 15.697 1.00 75.12 89 SER A O 1
ATOM 683 N N . LEU A 1 90 ? 10.324 -0.805 17.029 1.00 55.50 90 LEU A N 1
ATOM 684 C CA . LEU A 1 90 ? 10.257 0.136 18.145 1.00 55.50 90 LEU A CA 1
ATOM 685 C C . LEU A 1 90 ? 11.612 0.087 18.873 1.00 55.50 90 LEU A C 1
ATOM 687 O O . LEU A 1 90 ? 11.863 -0.846 19.634 1.00 55.50 90 LEU A O 1
ATOM 691 N N . GLN A 1 91 ? 12.487 1.055 18.603 1.00 43.34 91 GLN A N 1
ATOM 692 C CA . GLN A 1 91 ? 13.534 1.466 19.543 1.00 43.34 91 GLN A CA 1
ATOM 693 C C . GLN A 1 91 ? 13.089 2.739 20.258 1.00 43.34 91 GLN A C 1
ATOM 695 O O . GLN A 1 91 ? 12.458 3.600 19.597 1.00 43.34 91 GLN A O 1
#